Protein AF-A0A2H9R9Z7-F1 (afdb_monomer)

Radius of gyration: 13.07 Å; Cα contacts (8 Å, |Δi|>4): 56; chains: 1; bounding box: 25×21×43 Å

Foldseek 3Di:
DPPPCPLVQADPPPSDAGWDQDPVVRWTAGPPPGRTPDPPPPPPDD

Nearest PDB structures (foldseek):
  1pft-assembly1_A  TM=6.423E-01  e=3.441E-02  Pyrococcus furiosus
  8bvw-assembly1_M  TM=6.524E-01  e=1.475E-01  Homo sapiens
  7nvu-assembly1_M  TM=6.132E-01  e=2.122E-01  Homo sapiens
  1dl6-assembly1_A  TM=5.385E-01  e=1.475E-01  Homo sapiens
  8s51-assembly1_M  TM=6.117E-01  e=2.839E-01  Homo sapiens

Sequence (46 aa):
MVKNVNPKDRCPRCGQGTLVTDATTGENFCGKCGFVITDKVDESGP

Solvent-accessible surface area (backbone atoms only — not comparable to full-atom values): 3078 Å² total; per-residue (Å²): 133,84,77,78,74,54,76,87,50,38,25,87,87,74,70,54,44,46,64,41,70,40,86,87,80,68,33,36,26,18,81,66,79,69,50,66,72,48,70,71,79,73,82,81,69,133

Structure (mmCIF, N/CA/C/O backbone):
data_AF-A0A2H9R9Z7-F1
#
_entry.id   AF-A0A2H9R9Z7-F1
#
loop_
_atom_site.group_PDB
_atom_site.id
_atom_site.type_symbol
_atom_site.label_atom_id
_atom_site.label_alt_id
_atom_site.label_comp_id
_atom_site.label_asym_id
_atom_site.label_entity_id
_atom_site.label_seq_id
_atom_site.pdbx_PDB_ins_code
_atom_site.Cartn_x
_atom_site.Cartn_y
_atom_site.Cartn_z
_atom_site.occupancy
_atom_site.B_iso_or_equiv
_atom_site.auth_seq_id
_atom_site.auth_comp_id
_atom_site.auth_asym_id
_atom_site.auth_atom_id
_atom_site.pdbx_PDB_model_num
ATOM 1 N N . MET A 1 1 ? -7.385 -11.142 25.555 1.00 47.38 1 MET A N 1
ATOM 2 C CA . MET A 1 1 ? -6.150 -11.062 24.745 1.00 47.38 1 MET A CA 1
ATOM 3 C C . MET A 1 1 ? -6.128 -9.694 24.073 1.00 47.38 1 MET A C 1
ATOM 5 O O . MET A 1 1 ? -6.730 -9.537 23.017 1.00 47.38 1 MET A O 1
ATOM 9 N N . VAL A 1 2 ? -5.555 -8.669 24.712 1.00 53.44 2 VAL A N 1
ATOM 10 C CA . VAL A 1 2 ? -5.426 -7.352 24.068 1.00 53.44 2 VAL A CA 1
ATOM 11 C C . VAL A 1 2 ? -4.292 -7.463 23.057 1.00 53.44 2 VAL A C 1
ATOM 13 O O . VAL A 1 2 ? -3.125 -7.553 23.423 1.00 53.44 2 VAL A O 1
ATOM 16 N N . LYS A 1 3 ? -4.634 -7.591 21.772 1.00 54.97 3 LYS A N 1
ATOM 17 C CA . LYS A 1 3 ? -3.637 -7.530 20.703 1.00 54.97 3 LYS A CA 1
ATOM 18 C C . LYS A 1 3 ? -3.056 -6.124 20.773 1.00 54.97 3 LYS A C 1
ATOM 20 O O . LYS A 1 3 ? -3.759 -5.159 20.482 1.00 54.97 3 LYS A O 1
ATOM 25 N N . ASN A 1 4 ? -1.824 -6.011 21.254 1.00 57.84 4 ASN A N 1
ATOM 26 C CA . ASN A 1 4 ? -1.079 -4.766 21.296 1.00 57.84 4 ASN A CA 1
ATOM 27 C C . ASN A 1 4 ? -0.788 -4.381 19.843 1.00 57.84 4 ASN A C 1
ATOM 29 O O . ASN A 1 4 ? 0.244 -4.761 19.301 1.00 57.84 4 ASN A O 1
ATOM 33 N N . VAL A 1 5 ? -1.765 -3.749 19.181 1.00 58.97 5 VAL A N 1
ATOM 34 C CA . VAL A 1 5 ? -1.633 -3.277 1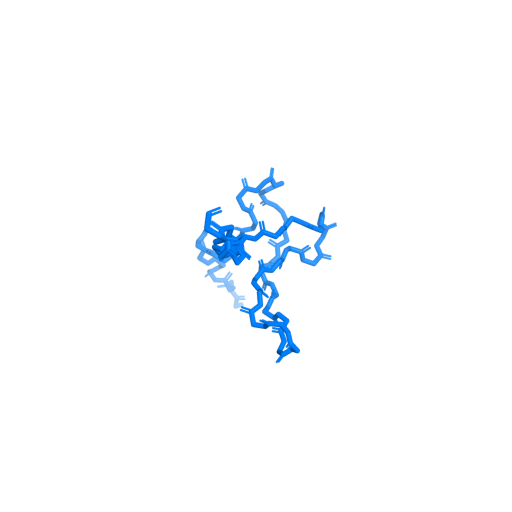7.802 1.00 58.97 5 VAL A CA 1
ATOM 35 C C . VAL A 1 5 ? -0.534 -2.238 17.846 1.00 58.97 5 VAL A C 1
ATOM 37 O O . VAL A 1 5 ? -0.745 -1.123 18.329 1.00 58.97 5 VAL A O 1
ATOM 40 N N . ASN A 1 6 ? 0.660 -2.654 17.444 1.00 62.38 6 ASN A N 1
ATOM 41 C CA . ASN A 1 6 ? 1.823 -1.804 17.449 1.00 62.38 6 ASN A CA 1
ATOM 42 C C . ASN A 1 6 ? 1.450 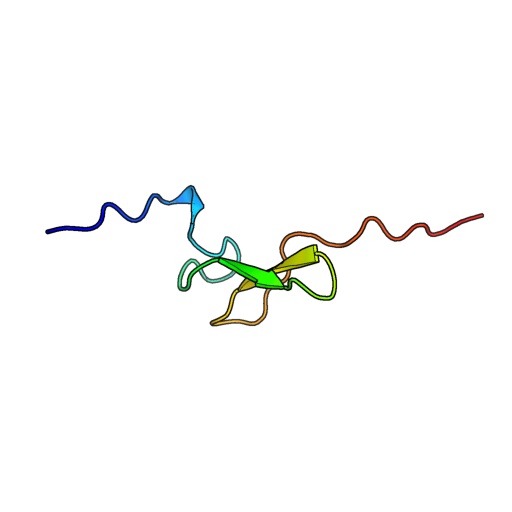-0.581 16.596 1.00 62.38 6 ASN A C 1
ATOM 44 O O . ASN A 1 6 ? 0.896 -0.750 15.509 1.00 62.38 6 ASN A O 1
ATOM 48 N N . PRO A 1 7 ? 1.683 0.660 17.048 1.00 62.00 7 PRO A N 1
ATOM 49 C CA . PRO A 1 7 ? 1.310 1.846 16.274 1.00 62.00 7 PRO A CA 1
ATOM 50 C C . PRO A 1 7 ? 1.963 1.877 14.882 1.00 62.00 7 PRO A C 1
ATOM 52 O O . PRO A 1 7 ? 1.478 2.580 14.003 1.00 62.00 7 PRO A O 1
ATOM 55 N N . LYS A 1 8 ? 3.003 1.059 14.669 1.00 63.16 8 LYS A N 1
ATOM 56 C CA . LYS A 1 8 ? 3.645 0.804 13.376 1.00 63.16 8 LYS A CA 1
ATOM 57 C C . LYS A 1 8 ? 2.726 0.147 12.333 1.00 63.16 8 LYS A C 1
ATOM 59 O O . LYS A 1 8 ? 2.982 0.305 11.150 1.00 63.16 8 LYS A O 1
ATOM 64 N N . ASP A 1 9 ? 1.656 -0.529 12.753 1.00 71.25 9 ASP A N 1
ATOM 65 C CA . ASP A 1 9 ? 0.722 -1.223 11.851 1.00 71.25 9 ASP A CA 1
ATOM 66 C C . ASP A 1 9 ? -0.486 -0.358 11.456 1.00 71.25 9 ASP A C 1
ATOM 68 O O . ASP A 1 9 ? -1.374 -0.807 10.727 1.00 71.25 9 ASP A O 1
ATOM 72 N N . ARG A 1 10 ? -0.562 0.880 11.963 1.00 81.38 10 ARG A N 1
ATOM 73 C CA . ARG A 1 10 ? -1.658 1.806 11.665 1.00 81.38 10 ARG A CA 1
ATOM 74 C C . ARG A 1 10 ? -1.324 2.664 10.458 1.00 81.38 10 ARG A C 1
ATOM 76 O O . ARG A 1 10 ? -0.204 3.139 10.302 1.00 81.38 10 ARG A O 1
ATOM 83 N N . CYS A 1 11 ? -2.340 2.936 9.648 1.00 87.56 11 CYS A N 1
ATOM 84 C CA . CYS A 1 11 ? -2.211 3.869 8.540 1.00 87.56 11 CYS A CA 1
ATOM 85 C C . CYS A 1 11 ? -1.772 5.264 9.034 1.00 87.56 11 CYS A C 1
ATOM 87 O O . CYS A 1 11 ? -2.483 5.855 9.853 1.00 87.56 11 CYS A O 1
ATOM 89 N N . PRO A 1 12 ? -0.678 5.839 8.503 1.00 85.00 12 PRO A N 1
ATOM 90 C CA . PRO A 1 12 ? -0.196 7.159 8.904 1.00 85.00 12 PRO A CA 1
ATOM 91 C C . PRO A 1 12 ? -1.106 8.298 8.424 1.00 85.00 12 PRO A C 1
ATOM 93 O O . PRO A 1 12 ? -1.041 9.394 8.966 1.00 85.00 12 PRO A O 1
ATOM 96 N N . ARG A 1 13 ? -1.980 8.054 7.435 1.00 87.56 13 ARG A N 1
ATOM 97 C CA . ARG A 1 13 ? -2.869 9.080 6.867 1.00 87.56 13 ARG A CA 1
ATOM 98 C C . ARG A 1 13 ? -4.130 9.312 7.691 1.00 87.56 13 ARG A C 1
ATOM 100 O O . ARG A 1 13 ? -4.494 10.447 7.960 1.00 87.56 13 ARG A O 1
ATOM 107 N N . CYS A 1 14 ? -4.837 8.243 8.050 1.00 90.19 14 CYS A N 1
ATOM 108 C CA . CYS A 1 14 ? -6.105 8.336 8.783 1.00 90.19 14 CYS A CA 1
ATOM 109 C C . CYS A 1 14 ? -5.999 7.860 10.238 1.00 90.19 14 CYS A C 1
ATOM 111 O O . CYS A 1 14 ? -6.987 7.932 10.965 1.00 90.19 14 CYS A O 1
ATOM 113 N N . GLY A 1 15 ? -4.852 7.309 10.658 1.00 84.19 15 GLY A N 1
ATOM 114 C CA . GLY A 1 15 ? -4.635 6.759 12.003 1.00 84.19 15 GLY A CA 1
ATOM 115 C C . GLY A 1 15 ? -5.505 5.542 12.341 1.00 84.19 15 GLY A C 1
ATOM 116 O O . GLY A 1 15 ? -5.460 5.031 13.462 1.00 84.19 15 GLY A O 1
ATOM 117 N N . GLN A 1 16 ? -6.321 5.086 11.389 1.00 77.94 16 GLN A N 1
ATOM 118 C CA . GLN A 1 16 ? -7.380 4.107 11.573 1.00 77.94 16 GLN A CA 1
ATOM 119 C C . GLN A 1 16 ? -7.352 3.116 10.410 1.00 77.94 16 GLN A C 1
ATOM 121 O O . GLN A 1 16 ? -7.573 3.486 9.265 1.00 77.94 16 GLN A O 1
ATOM 126 N N . GLY A 1 17 ? -7.124 1.842 10.701 1.00 83.56 17 GLY A N 1
ATOM 127 C CA . GLY A 1 17 ? -6.992 0.802 9.682 1.00 83.56 17 GLY A CA 1
ATOM 128 C C . GLY A 1 17 ? -5.565 0.284 9.576 1.00 83.56 17 GLY A C 1
ATOM 129 O O . GLY A 1 17 ? -4.599 1.012 9.816 1.00 83.56 17 GLY A O 1
ATOM 130 N N . THR A 1 18 ? -5.469 -0.998 9.256 1.00 85.62 18 THR A N 1
ATOM 131 C CA . THR A 1 18 ? -4.223 -1.734 9.069 1.00 85.62 18 THR A CA 1
ATOM 132 C C . THR A 1 18 ? -3.641 -1.484 7.683 1.00 85.62 18 THR A C 1
ATOM 134 O O . THR A 1 18 ? -4.380 -1.246 6.719 1.00 85.62 18 THR A O 1
ATOM 137 N N . LEU A 1 19 ? -2.313 -1.539 7.590 1.00 87.25 19 LEU A N 1
ATOM 138 C CA . LEU A 1 19 ? -1.648 -1.701 6.302 1.00 87.25 19 LEU A CA 1
ATOM 139 C C . LEU A 1 19 ? -1.972 -3.080 5.716 1.00 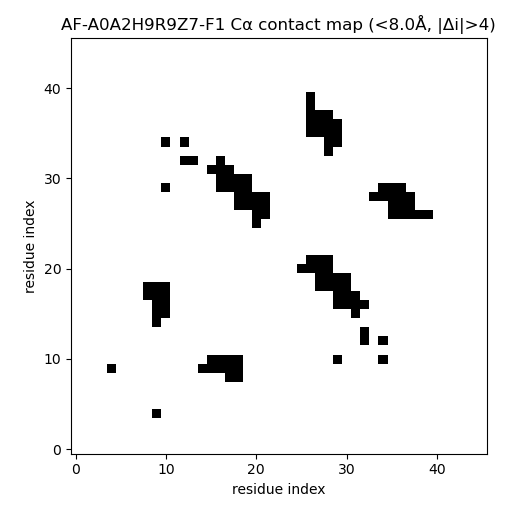87.25 19 LEU A C 1
ATOM 141 O O . LEU A 1 19 ? -1.997 -4.081 6.429 1.00 87.25 19 LEU A O 1
ATOM 145 N N . VAL A 1 20 ? -2.182 -3.106 4.409 1.00 88.38 20 VAL A N 1
ATOM 146 C CA . VAL A 1 20 ? -2.354 -4.288 3.573 1.00 88.38 20 VAL A CA 1
ATOM 147 C C . VAL A 1 20 ? -1.283 -4.220 2.495 1.00 88.38 20 VAL A C 1
ATOM 149 O O . VAL A 1 20 ? -1.125 -3.186 1.854 1.00 88.38 20 VAL A O 1
ATOM 152 N N . THR A 1 21 ? -0.536 -5.300 2.309 1.00 87.31 21 THR A N 1
ATOM 153 C CA . THR A 1 21 ? 0.426 -5.413 1.211 1.00 87.31 21 THR A CA 1
ATOM 154 C C . THR A 1 21 ? -0.275 -6.038 0.016 1.00 87.31 21 THR A C 1
ATOM 156 O O . THR A 1 21 ? -0.786 -7.155 0.117 1.00 87.31 21 THR A O 1
ATOM 159 N N . ASP A 1 22 ? -0.310 -5.330 -1.106 1.00 85.56 22 ASP A N 1
ATOM 160 C CA . ASP A 1 22 ? -0.750 -5.893 -2.370 1.00 85.56 22 ASP A CA 1
ATOM 161 C C . ASP A 1 22 ? 0.328 -6.846 -2.895 1.00 85.56 22 ASP A C 1
ATOM 163 O O . ASP A 1 22 ? 1.462 -6.445 -3.147 1.00 85.56 22 ASP A O 1
ATOM 167 N N . ALA A 1 23 ? -0.005 -8.127 -3.040 1.00 84.69 23 ALA A N 1
ATOM 168 C CA . ALA A 1 23 ? 0.939 -9.128 -3.537 1.00 84.69 23 ALA A CA 1
ATOM 169 C C . ALA A 1 23 ? 1.172 -9.032 -5.056 1.00 84.69 23 ALA A C 1
ATOM 171 O O . ALA A 1 23 ? 2.128 -9.614 -5.563 1.00 84.69 23 ALA A O 1
ATOM 172 N N . THR A 1 24 ? 0.307 -8.316 -5.779 1.00 84.00 24 THR A N 1
ATOM 173 C CA . THR A 1 24 ? 0.387 -8.143 -7.233 1.00 84.00 24 THR A CA 1
ATOM 174 C C . THR A 1 24 ? 1.387 -7.048 -7.579 1.00 84.00 24 THR A C 1
ATOM 176 O O . THR A 1 24 ? 2.224 -7.227 -8.460 1.00 84.00 24 THR A O 1
ATOM 179 N N . THR A 1 25 ? 1.324 -5.916 -6.874 1.00 81.56 25 THR A N 1
ATOM 180 C CA . THR A 1 25 ? 2.206 -4.767 -7.114 1.00 81.56 25 THR A CA 1
ATOM 181 C C . THR A 1 25 ? 3.379 -4.704 -6.140 1.00 81.56 25 THR A C 1
ATOM 183 O O . THR A 1 25 ? 4.407 -4.112 -6.473 1.00 81.56 25 THR A O 1
ATOM 186 N N . GLY A 1 26 ? 3.276 -5.341 -4.973 1.00 84.50 26 GLY A N 1
ATOM 187 C CA . GLY A 1 26 ? 4.244 -5.226 -3.881 1.00 84.50 26 GLY A CA 1
ATOM 188 C C . GLY A 1 26 ? 4.082 -3.943 -3.060 1.00 84.50 26 GLY A C 1
ATOM 189 O O . GLY A 1 26 ? 4.993 -3.571 -2.321 1.00 84.50 26 GLY A O 1
ATOM 190 N N . GLU A 1 27 ? 2.960 -3.238 -3.198 1.00 86.00 27 GLU A N 1
ATOM 191 C CA . GLU A 1 27 ? 2.725 -1.954 -2.539 1.00 86.00 27 GLU A CA 1
ATOM 192 C C . GLU A 1 27 ? 1.987 -2.128 -1.214 1.00 86.00 27 GLU A C 1
ATOM 194 O O . GLU A 1 27 ? 1.070 -2.934 -1.088 1.00 86.00 27 GLU A O 1
ATOM 199 N N . ASN A 1 28 ? 2.342 -1.329 -0.208 1.00 87.44 28 ASN A N 1
ATOM 200 C CA . ASN A 1 28 ? 1.596 -1.292 1.046 1.00 87.44 28 ASN A CA 1
ATOM 201 C C . ASN A 1 28 ? 0.546 -0.189 0.989 1.00 87.44 28 ASN A C 1
ATOM 203 O O . ASN A 1 28 ? 0.901 0.968 0.796 1.00 87.44 28 ASN A O 1
ATOM 207 N N . PHE A 1 29 ? -0.722 -0.512 1.221 1.00 89.12 29 PHE A N 1
ATOM 208 C CA . PH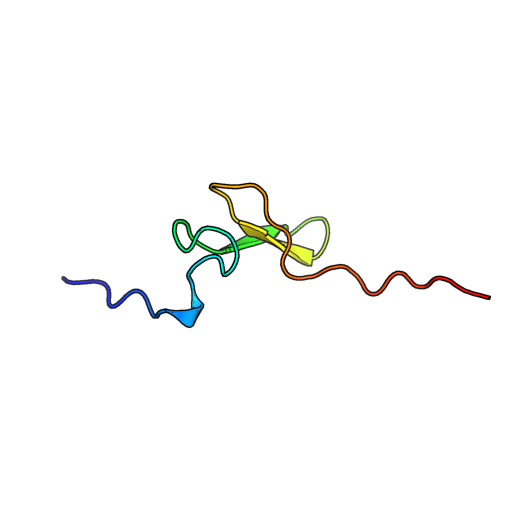E A 1 29 ? -1.818 0.449 1.240 1.00 89.12 29 PHE A CA 1
ATOM 209 C C . PHE A 1 29 ? -2.736 0.260 2.449 1.00 89.12 29 PHE A C 1
ATOM 211 O O . PHE A 1 29 ? -2.778 -0.784 3.089 1.00 89.12 29 PHE A O 1
ATOM 218 N N . CYS A 1 30 ? -3.495 1.290 2.808 1.00 90.94 30 CYS A N 1
ATOM 219 C CA . CYS A 1 30 ? -4.475 1.208 3.877 1.00 90.94 30 CYS A CA 1
ATOM 220 C C . CYS A 1 30 ? -5.804 0.674 3.350 1.00 90.94 30 CYS A C 1
ATOM 222 O O . CYS A 1 30 ? -6.493 1.364 2.597 1.00 90.94 30 CYS A O 1
ATOM 224 N N . GLY A 1 31 ? -6.241 -0.477 3.861 1.00 87.69 31 GLY A N 1
ATOM 225 C CA . GLY A 1 31 ? -7.540 -1.062 3.510 1.00 87.69 31 GLY A CA 1
ATOM 226 C C . GLY A 1 31 ? -8.771 -0.256 3.961 1.00 87.69 31 GLY A C 1
ATOM 227 O O . GLY A 1 31 ? -9.886 -0.620 3.610 1.00 87.69 31 GLY A O 1
ATOM 228 N N . LYS A 1 32 ? -8.606 0.827 4.742 1.00 89.56 32 LYS A N 1
ATOM 229 C CA . LYS A 1 32 ? -9.716 1.686 5.207 1.00 89.56 32 LYS A CA 1
ATOM 230 C C . LYS A 1 32 ? -9.880 2.965 4.388 1.00 89.56 32 LYS A C 1
ATOM 232 O O . LYS A 1 32 ? -11.001 3.336 4.068 1.00 89.56 32 LYS A O 1
ATOM 237 N N . CYS A 1 33 ? -8.788 3.683 4.119 1.00 90.88 33 CYS A N 1
ATOM 238 C CA . CYS A 1 33 ? -8.830 4.996 3.457 1.00 90.88 33 CYS A CA 1
ATOM 239 C C . CYS A 1 33 ? -8.166 5.017 2.073 1.00 90.88 33 CYS A C 1
ATOM 241 O O . CYS A 1 33 ? -8.108 6.084 1.461 1.00 90.88 33 CYS A O 1
ATOM 243 N N . GLY A 1 34 ? -7.628 3.879 1.615 1.00 87.38 34 GLY A N 1
ATOM 244 C CA . GLY A 1 34 ? -6.970 3.738 0.314 1.00 87.38 34 GLY A CA 1
ATOM 245 C C . GLY A 1 34 ? -5.593 4.399 0.212 1.00 87.38 34 GLY A C 1
ATOM 246 O O . GLY A 1 34 ? -5.103 4.604 -0.888 1.00 87.38 34 GLY A O 1
ATOM 247 N N . PHE A 1 35 ? -4.973 4.787 1.331 1.00 88.75 35 PHE A N 1
ATOM 248 C CA . PHE A 1 35 ? -3.664 5.447 1.315 1.00 88.75 35 PHE A CA 1
ATOM 249 C C . PHE A 1 35 ? -2.532 4.469 1.009 1.00 88.75 35 PHE A C 1
ATOM 251 O O . PHE A 1 35 ? -2.326 3.545 1.793 1.00 88.75 35 PHE A O 1
ATOM 258 N N . VAL A 1 36 ? -1.788 4.703 -0.067 1.00 88.19 36 VAL A N 1
ATOM 259 C CA . VAL A 1 36 ? -0.598 3.931 -0.443 1.00 88.19 36 VAL A CA 1
ATOM 260 C C . VAL A 1 36 ? 0.625 4.505 0.286 1.00 88.19 36 VAL A C 1
ATOM 262 O O . VAL A 1 36 ? 0.808 5.715 0.342 1.00 88.19 36 VAL A O 1
ATOM 265 N N . ILE A 1 37 ? 1.408 3.643 0.931 1.00 82.19 37 ILE A N 1
ATOM 266 C CA . ILE A 1 37 ? 2.595 3.982 1.740 1.00 82.19 37 ILE A CA 1
ATOM 267 C C . ILE A 1 37 ? 3.864 3.842 0.911 1.00 82.19 37 ILE A C 1
ATOM 269 O O . ILE A 1 37 ? 4.796 4.627 1.055 1.00 82.19 37 ILE A O 1
ATOM 273 N N . THR A 1 38 ? 3.905 2.809 0.077 1.00 73.81 38 THR A N 1
ATOM 274 C CA . THR A 1 38 ? 4.996 2.590 -0.860 1.00 73.81 38 THR A CA 1
ATOM 275 C C . THR A 1 38 ? 4.556 3.177 -2.188 1.00 73.81 38 THR A C 1
ATOM 277 O O . THR A 1 38 ? 4.006 2.460 -3.014 1.00 73.81 38 THR A O 1
ATOM 280 N N . ASP A 1 39 ? 4.758 4.481 -2.373 1.00 62.31 39 ASP A N 1
ATOM 281 C CA . ASP A 1 39 ? 4.917 5.006 -3.727 1.00 62.31 39 ASP A CA 1
ATOM 2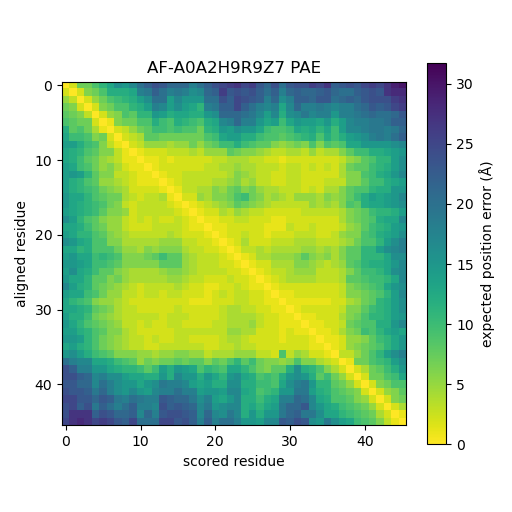82 C C . ASP A 1 39 ? 6.087 4.213 -4.311 1.00 62.31 39 ASP A C 1
ATOM 284 O O . ASP A 1 39 ? 7.204 4.270 -3.777 1.00 62.31 39 ASP A O 1
ATOM 288 N N . LYS A 1 40 ? 5.838 3.383 -5.331 1.00 60.25 40 LYS A N 1
ATOM 289 C CA . LYS A 1 40 ? 6.954 2.900 -6.137 1.00 60.25 40 LYS A CA 1
ATOM 290 C C . LYS A 1 40 ? 7.698 4.146 -6.556 1.00 60.25 40 LYS A C 1
ATOM 292 O O . LYS A 1 40 ? 7.079 5.069 -7.071 1.00 60.25 40 LYS A O 1
ATOM 297 N N . VAL A 1 41 ? 8.989 4.188 -6.239 1.00 56.34 41 VAL A N 1
ATOM 298 C CA . VAL A 1 41 ? 9.889 5.206 -6.761 1.00 56.34 41 VAL A CA 1
ATOM 299 C C . VAL A 1 41 ? 9.676 5.136 -8.259 1.00 56.34 41 VAL 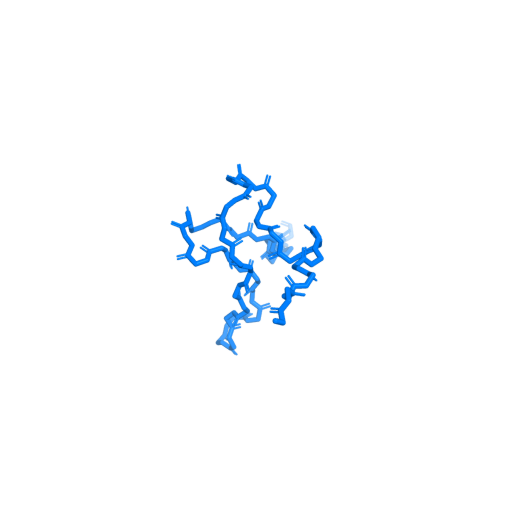A C 1
ATOM 301 O O . VAL A 1 41 ? 10.058 4.146 -8.884 1.00 56.34 41 VAL A O 1
ATOM 304 N N . ASP A 1 42 ? 8.900 6.082 -8.773 1.00 53.91 42 ASP A N 1
ATOM 305 C CA . ASP A 1 42 ? 8.638 6.188 -10.185 1.00 53.91 42 ASP A CA 1
ATOM 306 C C . ASP A 1 42 ? 10.029 6.354 -10.769 1.00 53.91 42 ASP A C 1
ATOM 308 O O . ASP A 1 42 ? 10.740 7.318 -10.463 1.00 53.91 42 ASP A O 1
ATOM 312 N N . GLU A 1 43 ? 10.475 5.336 -11.498 1.00 57.72 43 GLU A N 1
ATOM 313 C CA . GLU A 1 43 ? 11.602 5.447 -12.402 1.00 57.72 43 GLU A CA 1
ATOM 314 C C . GLU A 1 43 ? 11.137 6.393 -13.513 1.00 57.72 43 GLU A C 1
ATOM 316 O O . GLU A 1 43 ? 10.896 5.998 -14.648 1.00 57.72 43 GLU A O 1
ATOM 321 N N . SER A 1 44 ? 10.959 7.665 -13.148 1.00 59.22 44 SER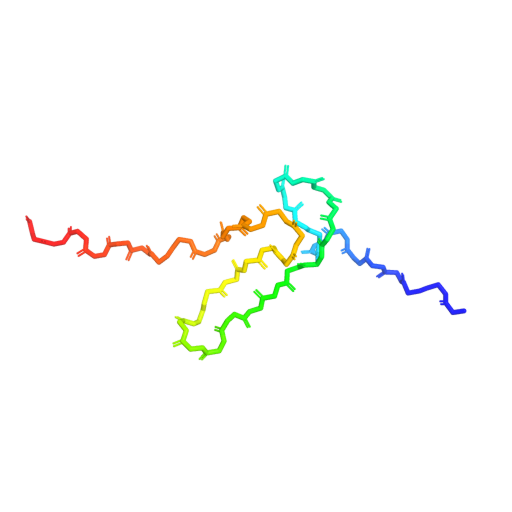 A N 1
ATOM 322 C CA . SER A 1 44 ? 10.953 8.805 -14.037 1.00 59.22 44 SER A CA 1
ATOM 323 C C . SER A 1 44 ? 12.364 8.862 -14.613 1.00 59.22 44 SER A C 1
ATO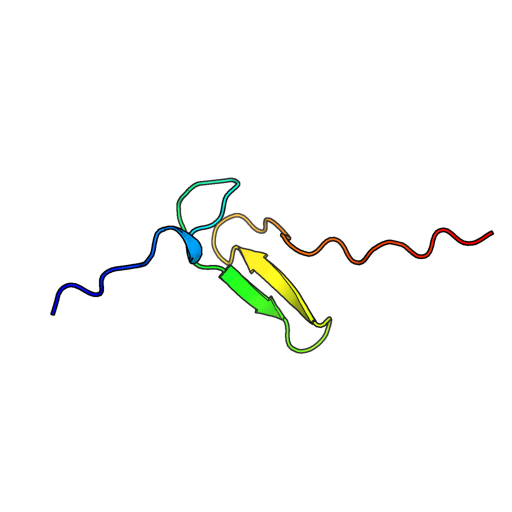M 325 O O . SER A 1 44 ? 13.219 9.615 -14.155 1.00 59.22 44 SER A O 1
ATOM 327 N N . GLY A 1 45 ? 12.654 7.957 -15.538 1.00 58.91 45 GLY A N 1
ATOM 328 C CA . GLY A 1 45 ? 13.812 8.047 -16.406 1.00 58.91 45 GLY A CA 1
ATOM 329 C C . GLY A 1 45 ? 13.388 8.579 -17.772 1.00 58.91 45 GLY A C 1
ATOM 330 O O . GLY A 1 45 ? 12.244 8.354 -18.179 1.00 58.91 45 GLY A O 1
ATOM 331 N N . PRO A 1 46 ? 14.312 9.136 -18.569 1.00 55.34 46 PRO A N 1
ATOM 332 C CA . PRO A 1 46 ? 15.498 9.951 -18.266 1.00 55.34 46 PRO A CA 1
ATOM 333 C C . PRO A 1 46 ? 15.255 11.474 -18.364 1.00 55.34 46 PRO A C 1
ATOM 335 O O . PRO A 1 46 ? 14.238 11.897 -18.959 1.00 55.34 46 PRO A O 1
#

Mean predicted aligned error: 8.88 Å

pLDDT: mean 75.73, std 13.83, range [47.38, 90.94]

Secondary structure (DSSP, 8-state):
------GGGB-TTTS-SBEEE-TTT--EEETTT--BS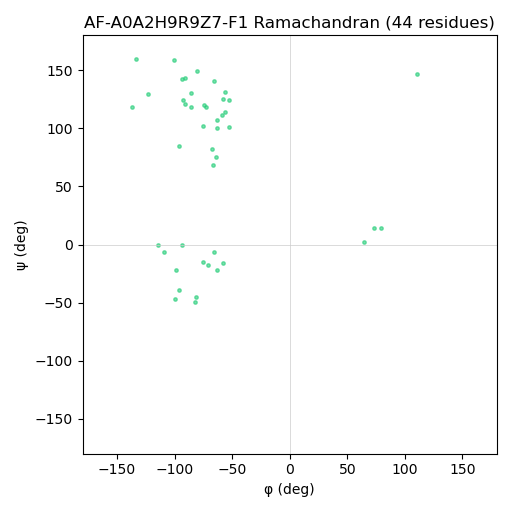---------